Protein AF-A0AAE1UHH2-F1 (afdb_monomer)

pLDDT: mean 90.27, std 12.4, range [38.12, 97.62]

Structure (mmCIF, N/CA/C/O backbone):
data_AF-A0AAE1UHH2-F1
#
_entry.id   AF-A0AAE1UHH2-F1
#
loop_
_atom_site.group_PDB
_atom_site.id
_atom_site.type_symbol
_atom_site.label_atom_id
_atom_site.label_alt_id
_atom_site.label_comp_id
_atom_site.label_asym_id
_atom_site.label_entity_id
_atom_site.label_seq_id
_atom_site.pdbx_PDB_ins_code
_atom_site.Cartn_x
_atom_site.Cartn_y
_atom_site.Cartn_z
_atom_site.occupancy
_atom_site.B_iso_or_equiv
_atom_site.auth_seq_id
_atom_site.auth_comp_id
_atom_site.auth_asym_id
_atom_site.auth_atom_id
_atom_site.pdbx_PDB_model_num
ATOM 1 N N . MET A 1 1 ? 15.940 -7.657 1.233 1.00 62.69 1 MET A N 1
ATOM 2 C CA . MET A 1 1 ? 16.651 -6.620 2.020 1.00 62.69 1 MET A CA 1
ATOM 3 C C . MET A 1 1 ? 15.712 -6.177 3.130 1.00 62.69 1 MET A C 1
ATOM 5 O O . MET A 1 1 ? 14.579 -5.881 2.804 1.00 62.69 1 MET A O 1
ATOM 9 N N . GLY A 1 2 ? 16.127 -6.197 4.400 1.00 86.19 2 GLY A N 1
ATOM 10 C CA . GLY A 1 2 ? 15.222 -5.923 5.529 1.00 86.19 2 GLY A CA 1
ATOM 11 C C . GLY A 1 2 ? 14.933 -4.436 5.779 1.00 86.19 2 GLY A C 1
ATOM 12 O O . GLY A 1 2 ? 15.610 -3.564 5.228 1.00 86.19 2 GLY A O 1
ATOM 13 N N . LYS A 1 3 ? 13.983 -4.168 6.686 1.00 91.69 3 LYS A N 1
ATOM 14 C CA . LYS A 1 3 ? 13.437 -2.835 7.017 1.00 91.69 3 LYS A CA 1
ATOM 15 C C . LYS A 1 3 ? 14.479 -1.726 7.189 1.00 91.69 3 LYS A C 1
ATOM 17 O O . LYS A 1 3 ? 14.368 -0.670 6.578 1.00 91.69 3 LYS A O 1
ATOM 22 N N . ARG A 1 4 ? 15.572 -2.017 7.907 1.00 92.75 4 ARG A N 1
ATOM 23 C CA . ARG A 1 4 ? 16.679 -1.073 8.168 1.00 92.75 4 ARG A CA 1
ATOM 24 C C . ARG A 1 4 ? 17.337 -0.469 6.919 1.00 92.75 4 ARG A C 1
ATOM 26 O O . ARG A 1 4 ? 17.984 0.564 7.026 1.00 92.75 4 ARG A O 1
ATOM 33 N N . TYR A 1 5 ? 17.217 -1.120 5.762 1.00 92.81 5 TYR A N 1
ATOM 34 C CA . TYR A 1 5 ? 17.804 -0.644 4.507 1.00 92.81 5 TYR A CA 1
ATOM 35 C C . TYR A 1 5 ? 16.776 -0.036 3.560 1.00 92.81 5 TYR A C 1
ATOM 37 O O . TYR A 1 5 ? 17.127 0.848 2.789 1.00 92.81 5 TYR A O 1
ATOM 45 N N . ILE A 1 6 ? 15.531 -0.513 3.601 1.00 95.12 6 ILE A N 1
ATOM 46 C CA . ILE A 1 6 ? 14.481 -0.096 2.668 1.00 95.12 6 ILE A CA 1
ATOM 47 C C . ILE A 1 6 ? 13.832 1.209 3.124 1.00 95.12 6 ILE A C 1
ATOM 49 O O . ILE A 1 6 ? 13.701 2.131 2.319 1.00 95.12 6 ILE A O 1
ATOM 53 N N . SER A 1 7 ? 13.499 1.339 4.409 1.00 95.19 7 SER A N 1
ATOM 54 C CA . SER A 1 7 ? 12.831 2.537 4.922 1.00 95.19 7 SER A CA 1
ATOM 55 C C . SER A 1 7 ? 13.580 3.853 4.673 1.00 95.19 7 SER A C 1
ATOM 57 O O . SER A 1 7 ? 12.940 4.798 4.203 1.00 95.19 7 SER A O 1
ATOM 59 N N . PRO A 1 8 ? 14.917 3.952 4.870 1.00 96.62 8 PRO A N 1
ATOM 60 C CA . PRO A 1 8 ? 15.647 5.206 4.646 1.00 96.62 8 PRO A CA 1
ATOM 61 C C . PRO A 1 8 ? 15.630 5.685 3.188 1.00 96.62 8 PRO A C 1
ATOM 63 O O . PRO A 1 8 ? 15.838 6.864 2.909 1.00 96.62 8 PRO A O 1
ATOM 66 N N . VAL A 1 9 ? 15.392 4.776 2.240 1.00 96.69 9 VAL A N 1
ATOM 67 C CA . VAL A 1 9 ? 15.326 5.074 0.801 1.00 96.69 9 VAL A CA 1
ATOM 68 C C . VAL A 1 9 ? 13.912 4.916 0.239 1.00 96.69 9 VAL A C 1
ATOM 70 O O . VAL A 1 9 ? 13.724 4.955 -0.979 1.00 96.69 9 VAL A O 1
ATOM 73 N N . SER A 1 10 ? 12.908 4.788 1.109 1.00 96.94 10 SER A N 1
ATOM 74 C CA . SER A 1 10 ? 11.517 4.492 0.754 1.00 96.94 10 SER A CA 1
ATOM 75 C C . SER A 1 10 ? 10.940 5.456 -0.279 1.00 96.94 10 SER A C 1
ATOM 77 O O . SER A 1 10 ? 10.334 5.019 -1.250 1.00 96.94 10 SER A O 1
ATOM 79 N N . ARG A 1 11 ? 11.215 6.761 -0.152 1.00 97.25 11 ARG A N 1
ATOM 80 C CA . ARG A 1 11 ? 10.796 7.784 -1.127 1.00 97.25 11 ARG A CA 1
ATOM 81 C C . ARG A 1 11 ? 11.353 7.537 -2.533 1.00 97.25 11 ARG A C 1
ATOM 83 O O . ARG A 1 11 ? 10.632 7.710 -3.513 1.00 97.25 11 ARG A O 1
ATOM 90 N N . LYS A 1 12 ? 12.615 7.106 -2.646 1.00 97.62 12 LYS A N 1
ATOM 91 C CA . LYS A 1 12 ? 13.253 6.798 -3.941 1.00 97.62 12 LYS A CA 1
ATOM 92 C C . LYS A 1 12 ? 12.674 5.524 -4.552 1.00 97.62 12 LYS A C 1
ATOM 94 O O . LYS A 1 12 ? 12.414 5.484 -5.756 1.00 97.62 12 LYS A O 1
ATOM 99 N N . ILE A 1 13 ? 12.435 4.506 -3.724 1.00 97.31 13 ILE A N 1
ATOM 100 C CA . ILE A 1 13 ? 11.797 3.260 -4.164 1.00 97.31 13 ILE A CA 1
ATOM 101 C C . ILE A 1 13 ? 10.363 3.542 -4.622 1.00 97.31 13 ILE A C 1
ATOM 103 O O . ILE A 1 13 ? 10.014 3.183 -5.740 1.00 97.31 13 ILE A O 1
ATOM 107 N N . LEU A 1 14 ? 9.573 4.276 -3.835 1.00 97.38 14 LEU A N 1
ATOM 108 C CA . LEU A 1 14 ? 8.208 4.670 -4.182 1.00 97.38 14 LEU A CA 1
ATOM 109 C C . LEU A 1 14 ? 8.151 5.441 -5.508 1.00 97.38 14 LEU A C 1
ATOM 111 O O . LEU A 1 14 ? 7.309 5.146 -6.350 1.00 97.38 14 LEU A O 1
ATOM 115 N N . ALA A 1 15 ? 9.068 6.387 -5.736 1.00 97.12 15 ALA A N 1
ATOM 116 C CA . ALA A 1 15 ? 9.162 7.107 -7.008 1.00 97.12 15 ALA A CA 1
ATOM 117 C C . ALA A 1 15 ? 9.478 6.178 -8.198 1.00 97.12 15 ALA A C 1
ATOM 119 O O . ALA A 1 15 ? 8.941 6.357 -9.297 1.00 97.12 15 ALA A O 1
ATOM 120 N N . SER A 1 16 ? 10.313 5.161 -7.976 1.00 96.50 16 SER A N 1
ATOM 121 C CA . SER A 1 16 ? 10.654 4.159 -8.992 1.00 96.50 16 SER A CA 1
ATOM 122 C C . SER A 1 16 ? 9.456 3.256 -9.299 1.00 96.50 16 SER A C 1
ATOM 124 O O . SER A 1 16 ? 9.095 3.096 -10.463 1.00 96.50 16 SER A O 1
ATOM 126 N N . LEU A 1 17 ? 8.769 2.757 -8.266 1.00 96.12 17 LEU A N 1
ATOM 127 C CA . LEU A 1 17 ? 7.556 1.945 -8.398 1.00 96.12 17 LEU A CA 1
ATOM 128 C C . LEU A 1 17 ? 6.425 2.716 -9.094 1.00 96.12 17 LEU A C 1
ATOM 130 O O . LEU A 1 17 ? 5.809 2.208 -10.027 1.00 96.12 17 LEU A O 1
ATOM 134 N N . LYS A 1 18 ? 6.212 3.984 -8.719 1.00 95.00 18 LYS A N 1
ATOM 135 C CA . LYS A 1 18 ? 5.304 4.921 -9.405 1.00 95.00 18 LYS A CA 1
ATOM 136 C C . LYS A 1 18 ? 5.576 5.020 -10.899 1.00 95.00 18 LYS A C 1
ATOM 138 O O . LYS A 1 18 ? 4.649 5.096 -11.700 1.00 95.00 18 LYS A O 1
ATOM 143 N N . THR A 1 19 ? 6.851 5.090 -11.264 1.00 94.12 19 THR A N 1
ATOM 144 C CA . THR A 1 19 ? 7.264 5.208 -12.662 1.00 94.12 19 THR A CA 1
ATOM 145 C C . THR A 1 19 ? 7.026 3.898 -13.404 1.00 94.12 19 THR A C 1
ATOM 147 O O . THR A 1 19 ? 6.492 3.934 -14.508 1.00 94.12 19 THR A O 1
ATOM 150 N N . ALA A 1 20 ? 7.323 2.758 -12.774 1.00 92.12 20 ALA A N 1
ATOM 151 C CA . ALA A 1 20 ? 7.075 1.434 -13.340 1.00 92.12 20 ALA A CA 1
ATOM 152 C C . ALA A 1 20 ? 5.586 1.185 -13.638 1.00 92.12 20 ALA A C 1
ATOM 154 O O . ALA A 1 20 ? 5.272 0.606 -14.668 1.00 92.12 20 ALA A O 1
ATOM 155 N N . LEU A 1 21 ? 4.658 1.711 -12.825 1.00 91.56 21 LEU A N 1
ATOM 156 C CA . LEU A 1 21 ? 3.209 1.611 -13.084 1.00 91.56 21 LEU A CA 1
ATOM 157 C C . LEU A 1 21 ? 2.744 2.284 -14.388 1.00 91.56 21 LEU A C 1
ATOM 159 O O . LEU A 1 21 ? 1.618 2.060 -14.831 1.00 91.56 21 LEU A O 1
ATOM 163 N N . LYS A 1 22 ? 3.573 3.145 -14.992 1.00 90.06 22 LYS A N 1
ATOM 164 C CA . LYS A 1 22 ? 3.278 3.759 -16.295 1.00 90.06 22 LYS A CA 1
ATOM 165 C C . LYS A 1 22 ? 3.562 2.810 -17.459 1.00 90.06 22 LYS A C 1
ATOM 167 O O . LYS A 1 22 ? 3.081 3.075 -18.561 1.00 90.06 22 LYS A O 1
ATOM 172 N N . LEU A 1 23 ? 4.328 1.746 -17.221 1.00 87.12 23 LEU A N 1
ATOM 173 C CA . LEU A 1 23 ? 4.529 0.659 -18.170 1.00 87.12 23 LEU A CA 1
ATOM 174 C C . LEU A 1 23 ? 3.245 -0.176 -18.183 1.00 87.12 23 LEU A C 1
ATOM 176 O O . LEU A 1 23 ? 2.738 -0.559 -17.131 1.00 87.12 23 LEU A O 1
ATOM 180 N N . LYS A 1 24 ? 2.661 -0.363 -19.367 1.00 78.94 24 LYS A N 1
ATOM 181 C CA . LYS A 1 24 ? 1.333 -0.980 -19.528 1.00 78.94 24 LYS A CA 1
ATOM 182 C C . LYS A 1 24 ? 1.399 -2.429 -20.013 1.00 78.94 24 LYS A C 1
ATOM 184 O O . LYS A 1 24 ? 0.359 -2.977 -20.368 1.00 78.94 24 LYS A O 1
ATOM 189 N N . ASP A 1 25 ? 2.586 -3.024 -20.060 1.00 84.38 25 ASP A N 1
ATOM 190 C CA . ASP A 1 25 ? 2.746 -4.412 -20.486 1.00 84.38 25 ASP A CA 1
ATOM 191 C C . ASP A 1 25 ? 2.367 -5.367 -19.354 1.00 84.38 25 ASP A C 1
ATOM 193 O O . ASP A 1 25 ? 2.722 -5.150 -18.194 1.00 84.38 25 ASP A O 1
ATOM 197 N N . GLU A 1 26 ? 1.647 -6.436 -19.697 1.00 80.75 26 GLU A N 1
ATOM 198 C CA . GLU A 1 26 ? 1.121 -7.391 -18.715 1.00 80.75 26 GLU A CA 1
ATOM 199 C C . GLU A 1 26 ? 2.237 -8.073 -17.907 1.00 80.75 26 GLU A C 1
ATOM 201 O O . GLU A 1 26 ? 2.080 -8.258 -16.704 1.00 80.75 26 GLU A O 1
ATOM 206 N N . GLU A 1 27 ? 3.399 -8.335 -18.516 1.00 81.56 27 GLU A N 1
ATOM 207 C CA . GLU A 1 27 ? 4.575 -8.898 -17.832 1.00 81.56 27 GLU A CA 1
ATOM 208 C C . GLU A 1 27 ? 5.099 -7.990 -16.701 1.00 81.56 27 GLU A C 1
ATOM 210 O O . GLU A 1 27 ? 5.654 -8.470 -15.710 1.00 81.56 27 GLU A O 1
ATOM 215 N N . PHE A 1 28 ? 4.900 -6.670 -16.801 1.00 86.94 28 PHE A N 1
ATOM 216 C CA . PHE A 1 28 ? 5.313 -5.740 -15.748 1.00 86.94 28 PHE A CA 1
ATOM 217 C C . PHE A 1 28 ? 4.325 -5.673 -14.584 1.00 86.94 28 PHE A C 1
ATOM 219 O O . PHE A 1 28 ? 4.722 -5.219 -13.508 1.00 86.94 28 PHE A O 1
ATOM 226 N N . TYR A 1 29 ? 3.075 -6.122 -14.747 1.00 89.88 29 TYR A N 1
ATOM 227 C CA . TYR A 1 29 ? 2.128 -6.149 -13.631 1.00 89.88 29 TYR A CA 1
ATOM 228 C C . TYR A 1 29 ? 2.525 -7.191 -12.596 1.00 89.88 29 TYR A C 1
ATOM 230 O O . TYR A 1 29 ? 2.611 -6.841 -11.423 1.00 89.88 29 TYR A O 1
ATOM 238 N N . ASP A 1 30 ? 2.886 -8.399 -13.018 1.00 90.31 30 ASP A N 1
ATOM 239 C CA . ASP A 1 30 ? 3.273 -9.468 -12.094 1.00 90.31 30 ASP A CA 1
ATOM 240 C C . ASP A 1 30 ? 4.565 -9.082 -11.346 1.00 90.31 30 ASP A C 1
ATOM 242 O O . ASP A 1 30 ? 4.646 -9.153 -10.116 1.00 90.31 30 ASP A O 1
ATOM 246 N N . ILE A 1 31 ? 5.566 -8.545 -12.060 1.00 93.50 31 ILE A N 1
ATOM 247 C CA . ILE A 1 31 ? 6.787 -7.989 -11.445 1.00 93.50 31 ILE A CA 1
ATOM 248 C C . ILE A 1 31 ? 6.434 -6.840 -10.489 1.00 93.50 31 ILE A C 1
ATOM 250 O O . ILE A 1 31 ? 6.992 -6.738 -9.393 1.00 93.50 31 ILE A O 1
ATOM 254 N N . GLY A 1 32 ? 5.494 -5.982 -10.888 1.00 94.12 32 GLY A N 1
ATOM 255 C CA . GLY A 1 32 ? 4.965 -4.895 -10.077 1.00 94.12 32 GLY A CA 1
ATOM 256 C C . GLY A 1 32 ? 4.370 -5.398 -8.765 1.00 94.12 32 GLY A C 1
ATOM 257 O O . GLY A 1 32 ? 4.757 -4.900 -7.709 1.00 94.12 32 GLY A O 1
ATOM 258 N N . CYS A 1 33 ? 3.499 -6.407 -8.806 1.00 95.56 33 CYS A N 1
ATOM 259 C CA . CYS A 1 33 ? 2.883 -7.015 -7.627 1.00 95.56 33 CYS A CA 1
ATOM 260 C C . CYS A 1 33 ? 3.938 -7.495 -6.631 1.00 95.56 33 CYS A C 1
ATOM 262 O O . CYS A 1 33 ? 3.889 -7.143 -5.448 1.00 95.56 33 CYS A O 1
ATOM 264 N N . HIS A 1 34 ? 4.969 -8.186 -7.120 1.00 95.62 34 HIS A N 1
ATOM 265 C CA . HIS A 1 34 ? 6.081 -8.638 -6.288 1.00 95.62 34 HIS A CA 1
ATOM 266 C C . HIS A 1 34 ? 6.889 -7.470 -5.712 1.00 95.62 34 HIS A C 1
ATOM 268 O O . HIS A 1 34 ? 7.244 -7.483 -4.530 1.00 95.62 34 HIS A O 1
ATOM 274 N N . ALA A 1 35 ? 7.191 -6.450 -6.516 1.00 96.31 35 ALA A N 1
ATOM 275 C CA . ALA A 1 35 ? 7.987 -5.306 -6.084 1.00 96.31 35 ALA A CA 1
ATOM 276 C C . ALA A 1 35 ? 7.256 -4.463 -5.025 1.00 96.31 35 ALA A C 1
ATOM 278 O O . ALA A 1 35 ? 7.849 -4.116 -4.002 1.00 96.31 35 ALA A O 1
ATOM 279 N N . TRP A 1 36 ? 5.965 -4.188 -5.227 1.00 97.31 36 TRP A N 1
ATOM 280 C CA . TRP A 1 36 ? 5.122 -3.476 -4.265 1.00 97.31 36 TRP A CA 1
ATOM 281 C C . TRP A 1 36 ? 4.913 -4.278 -2.980 1.00 97.31 36 TRP A C 1
ATOM 283 O O . TRP A 1 36 ? 5.061 -3.721 -1.892 1.00 97.31 36 TRP A O 1
ATOM 293 N N . THR A 1 37 ? 4.654 -5.584 -3.088 1.00 97.31 37 THR A N 1
ATOM 294 C CA . THR A 1 37 ? 4.509 -6.473 -1.925 1.00 97.31 37 THR A CA 1
ATOM 295 C C . THR A 1 37 ? 5.772 -6.479 -1.068 1.00 97.31 37 THR A C 1
ATOM 297 O O . THR A 1 37 ? 5.724 -6.248 0.141 1.00 97.31 37 THR A O 1
ATOM 300 N N . ASN A 1 38 ? 6.933 -6.664 -1.703 1.00 96.62 38 ASN A N 1
ATOM 301 C CA . ASN A 1 38 ? 8.214 -6.630 -1.005 1.00 96.62 38 ASN A CA 1
ATOM 302 C C . ASN A 1 38 ? 8.506 -5.259 -0.395 1.00 96.62 38 ASN A C 1
ATOM 304 O O . ASN A 1 38 ? 9.034 -5.196 0.714 1.00 96.62 38 ASN A O 1
ATOM 308 N N . PHE A 1 39 ? 8.185 -4.173 -1.098 1.00 97.50 39 PHE A N 1
ATOM 309 C CA . PHE A 1 39 ? 8.364 -2.824 -0.578 1.00 97.50 39 PHE A CA 1
ATOM 310 C C . PHE A 1 39 ? 7.571 -2.630 0.716 1.00 97.50 39 PHE A C 1
ATOM 312 O O . PHE A 1 39 ? 8.174 -2.313 1.737 1.00 97.50 39 PHE A O 1
ATOM 319 N N . LEU A 1 40 ? 6.266 -2.913 0.693 1.00 96.88 40 LEU A N 1
ATOM 320 C CA . LEU A 1 40 ? 5.365 -2.750 1.835 1.00 96.88 40 LEU A CA 1
ATOM 321 C C . LEU A 1 40 ? 5.796 -3.568 3.060 1.00 96.88 40 LEU A C 1
ATOM 323 O O . LEU A 1 40 ? 5.917 -3.016 4.153 1.00 96.88 40 LEU A O 1
ATOM 327 N N . TYR A 1 41 ? 6.114 -4.855 2.887 1.00 96.06 41 TYR A N 1
ATOM 328 C CA . TYR A 1 41 ? 6.544 -5.700 4.008 1.00 96.06 41 TYR A CA 1
ATOM 329 C C . TYR A 1 41 ? 7.903 -5.310 4.598 1.00 96.06 41 TYR A C 1
ATOM 331 O O . TYR A 1 41 ? 8.199 -5.623 5.756 1.00 96.06 41 TYR A O 1
ATOM 339 N N . ASN A 1 42 ? 8.738 -4.614 3.825 1.00 96.38 42 ASN A N 1
ATOM 340 C CA . ASN A 1 42 ? 10.053 -4.163 4.265 1.00 96.38 42 ASN A CA 1
ATOM 341 C C . ASN A 1 42 ? 10.074 -2.685 4.676 1.00 96.38 42 ASN A C 1
ATOM 343 O O . ASN A 1 42 ? 11.156 -2.119 4.787 1.00 96.38 42 ASN A O 1
ATOM 347 N N . LEU A 1 43 ? 8.931 -2.067 4.976 1.00 96.56 43 LEU A N 1
ATOM 348 C CA . LEU A 1 43 ? 8.903 -0.793 5.693 1.00 96.56 43 LEU A CA 1
ATOM 349 C C . LEU A 1 43 ? 8.855 -1.026 7.209 1.00 96.56 43 LEU A C 1
ATOM 351 O O . LEU A 1 43 ? 8.20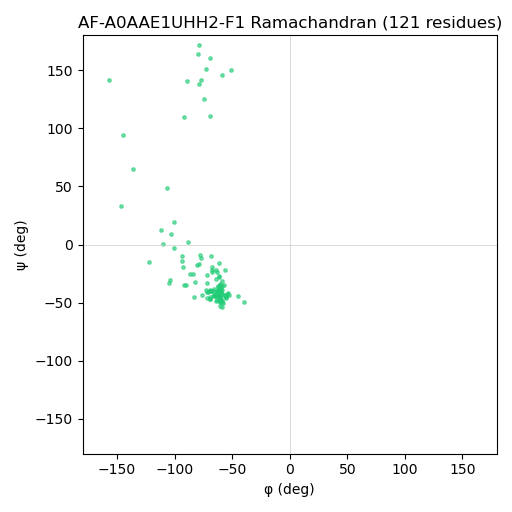4 -1.949 7.714 1.00 96.56 43 LEU A O 1
ATOM 355 N N . ASP A 1 44 ? 9.581 -0.196 7.958 1.00 95.62 44 ASP A N 1
ATOM 356 C CA . ASP A 1 44 ? 9.266 -0.004 9.374 1.00 95.62 44 ASP A CA 1
ATOM 357 C C . ASP A 1 44 ? 7.945 0.742 9.528 1.00 95.62 44 ASP A C 1
ATOM 359 O O . ASP A 1 44 ? 7.455 1.387 8.603 1.00 95.62 44 ASP A O 1
ATOM 363 N N . GLU A 1 45 ? 7.367 0.615 10.713 1.00 93.94 45 GLU A N 1
ATOM 364 C CA . GLU A 1 45 ? 6.020 1.087 10.995 1.00 93.94 45 GLU A CA 1
ATOM 365 C C . GLU A 1 45 ? 5.871 2.605 10.831 1.00 93.94 45 GLU A C 1
ATOM 367 O O . GLU A 1 45 ? 4.922 3.055 10.200 1.00 93.94 45 GLU A O 1
ATOM 372 N N . SER A 1 46 ? 6.847 3.388 11.304 1.00 95.12 46 SER A N 1
ATOM 373 C CA . SER A 1 46 ? 6.838 4.853 11.174 1.00 95.12 46 SER A CA 1
ATOM 374 C C . SER A 1 46 ? 6.842 5.285 9.706 1.00 95.12 46 SER A C 1
ATOM 376 O O . SER A 1 46 ? 6.058 6.135 9.280 1.00 95.12 46 SER A O 1
ATOM 378 N N . THR A 1 47 ? 7.684 4.639 8.898 1.00 96.75 47 THR A N 1
ATOM 379 C CA . THR A 1 47 ? 7.770 4.919 7.463 1.00 96.75 47 THR A CA 1
ATOM 380 C C . THR A 1 47 ? 6.519 4.462 6.717 1.00 96.75 47 THR A C 1
ATOM 382 O O . THR A 1 47 ? 6.060 5.160 5.816 1.00 96.75 47 THR A O 1
ATOM 385 N N . LEU A 1 48 ? 5.963 3.304 7.081 1.00 96.12 48 LEU A N 1
ATOM 386 C CA . LEU A 1 48 ? 4.729 2.783 6.498 1.00 96.12 48 LEU A CA 1
ATOM 387 C C . LEU A 1 48 ? 3.569 3.751 6.737 1.00 96.12 48 LEU A C 1
ATOM 389 O O . LEU A 1 48 ? 2.936 4.188 5.779 1.00 96.12 48 LEU A O 1
ATOM 393 N N . VAL A 1 49 ? 3.349 4.134 7.995 1.00 95.44 49 VAL A N 1
ATOM 394 C CA . VAL A 1 49 ? 2.315 5.092 8.399 1.00 95.44 49 VAL A CA 1
ATOM 395 C C . VAL A 1 49 ? 2.464 6.418 7.647 1.00 95.44 49 VAL A C 1
ATOM 397 O O . VAL A 1 49 ? 1.494 6.925 7.093 1.00 95.44 49 VAL A O 1
ATOM 400 N N . GLY A 1 50 ? 3.686 6.942 7.526 1.00 95.44 50 GLY A N 1
ATOM 401 C CA . GLY A 1 50 ? 3.940 8.195 6.808 1.00 95.44 50 GLY A CA 1
ATOM 402 C C . GLY A 1 50 ? 3.730 8.142 5.287 1.00 95.44 50 GLY A C 1
ATOM 403 O O . GLY A 1 50 ? 3.787 9.188 4.637 1.00 95.44 50 GLY A O 1
ATOM 404 N N . LEU A 1 51 ? 3.531 6.958 4.697 1.00 96.19 51 LEU A N 1
ATOM 405 C CA . LEU A 1 51 ? 3.397 6.775 3.247 1.00 96.19 51 LEU A CA 1
ATOM 406 C C . LEU A 1 51 ? 2.082 6.118 2.822 1.00 96.19 51 LEU A C 1
ATOM 408 O O . LEU A 1 51 ? 1.766 6.151 1.63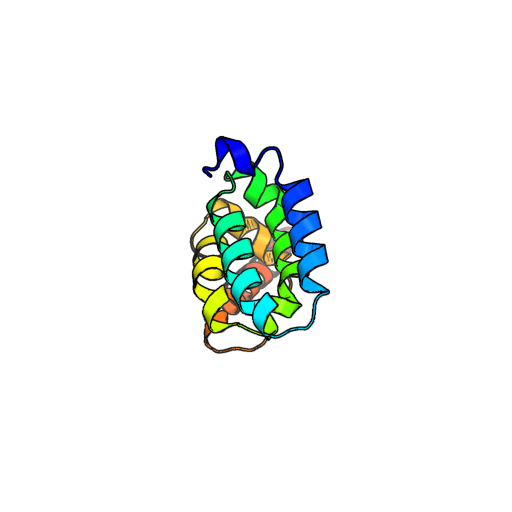3 1.00 96.19 51 LEU A O 1
ATOM 412 N N . ILE A 1 52 ? 1.335 5.502 3.737 1.00 95.38 52 ILE A N 1
ATOM 413 C CA . ILE A 1 52 ? 0.302 4.534 3.363 1.00 95.38 52 ILE A CA 1
ATOM 414 C C . ILE A 1 52 ? -0.836 5.138 2.531 1.00 95.38 52 ILE A C 1
ATOM 416 O O . ILE A 1 52 ? -1.233 4.540 1.532 1.00 95.38 52 ILE A O 1
ATOM 420 N N . GLU A 1 53 ? -1.298 6.347 2.855 1.00 94.31 53 GLU A N 1
ATOM 421 C CA . GLU A 1 53 ? -2.335 7.043 2.077 1.00 94.31 53 GLU A CA 1
ATOM 422 C C . GLU A 1 53 ? -1.880 7.301 0.628 1.00 94.31 53 GLU A C 1
ATOM 424 O O . GLU A 1 53 ? -2.610 7.025 -0.329 1.00 94.31 53 GLU A O 1
ATOM 429 N N . GLU A 1 54 ? -0.636 7.770 0.446 1.00 95.19 54 GLU A N 1
ATOM 430 C CA . GLU A 1 54 ? -0.042 7.997 -0.877 1.00 95.19 54 GLU A CA 1
ATOM 431 C C . GLU A 1 54 ? 0.119 6.678 -1.638 1.00 95.19 54 GLU A C 1
ATOM 433 O O . GLU A 1 54 ? -0.195 6.600 -2.827 1.00 95.19 54 GLU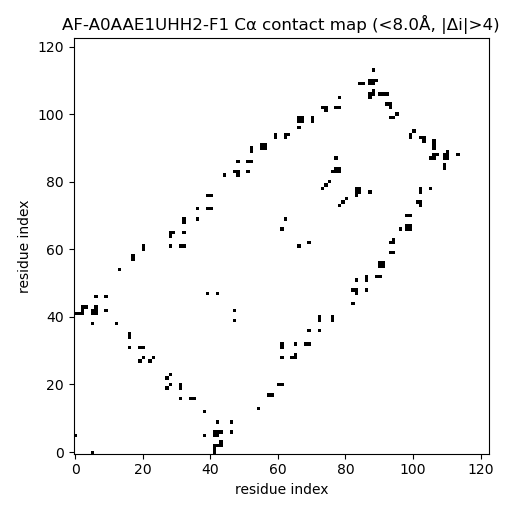 A O 1
ATOM 438 N N . VAL A 1 55 ? 0.606 5.640 -0.958 1.00 95.12 55 VAL A N 1
ATOM 439 C CA . VAL A 1 55 ? 0.830 4.316 -1.538 1.00 95.12 55 VAL A CA 1
ATOM 440 C C . VAL A 1 55 ? -0.481 3.726 -2.058 1.00 95.12 55 VAL A C 1
ATOM 442 O O . VAL A 1 55 ? -0.549 3.347 -3.228 1.00 95.12 55 VAL A O 1
ATOM 445 N N . VAL A 1 56 ? -1.543 3.733 -1.249 1.00 93.69 56 VAL A N 1
ATOM 446 C CA . VAL A 1 56 ? -2.865 3.223 -1.642 1.00 93.69 56 VAL A CA 1
ATOM 447 C C . VAL A 1 56 ? -3.423 3.985 -2.844 1.00 93.69 56 VAL A C 1
ATOM 449 O O . VAL A 1 56 ? -3.874 3.369 -3.813 1.00 93.69 56 VAL A O 1
ATOM 452 N N . ALA A 1 57 ? -3.343 5.320 -2.839 1.00 92.62 57 ALA A N 1
ATOM 453 C CA . ALA A 1 57 ? -3.820 6.136 -3.955 1.00 92.62 57 ALA A CA 1
ATOM 454 C C . ALA A 1 57 ? -3.094 5.811 -5.274 1.00 92.62 57 ALA A C 1
ATOM 456 O O . ALA A 1 57 ? -3.701 5.795 -6.347 1.00 92.62 57 ALA A O 1
ATOM 457 N N . VAL A 1 58 ? -1.794 5.534 -5.189 1.00 93.75 58 VAL A N 1
ATOM 458 C CA . VAL A 1 58 ? -0.904 5.313 -6.332 1.00 93.75 58 VAL A CA 1
ATOM 459 C C . VAL A 1 58 ? -0.979 3.895 -6.877 1.00 93.75 58 VAL A C 1
ATOM 461 O O . VAL A 1 58 ? -0.804 3.710 -8.078 1.00 93.75 58 VAL A O 1
ATOM 464 N N . MET A 1 59 ? -1.232 2.903 -6.025 1.00 92.31 59 MET A N 1
ATOM 465 C CA . MET A 1 59 ? -1.273 1.490 -6.410 1.00 92.31 59 MET A CA 1
ATOM 466 C C . MET A 1 59 ? -2.556 1.085 -7.139 1.00 92.31 59 MET A C 1
ATOM 468 O O . MET A 1 59 ? -2.593 0.018 -7.748 1.00 92.31 59 MET A O 1
ATOM 472 N N . LYS A 1 60 ? -3.586 1.939 -7.153 1.00 91.19 60 LYS A N 1
ATOM 473 C CA . LYS A 1 60 ? -4.866 1.704 -7.844 1.00 91.19 60 LYS A CA 1
ATOM 474 C C . LYS A 1 60 ? -4.784 1.036 -9.229 1.00 91.19 60 LYS A C 1
ATOM 476 O O . LYS A 1 60 ? -5.533 0.083 -9.432 1.00 91.19 60 LYS A O 1
ATOM 481 N N . PRO A 1 61 ? -3.946 1.474 -10.193 1.00 91.44 61 PRO A N 1
ATOM 482 C CA . PRO A 1 61 ? -3.865 0.819 -11.500 1.00 91.44 61 PRO A CA 1
ATOM 483 C C . PRO A 1 61 ? -3.402 -0.638 -11.412 1.00 91.44 61 PRO A C 1
ATOM 485 O O . PRO A 1 61 ? -3.909 -1.464 -12.163 1.00 91.44 61 PRO A O 1
ATOM 488 N N . LEU A 1 62 ? -2.488 -0.957 -10.490 1.00 93.88 62 LEU A N 1
ATOM 489 C CA . LEU A 1 62 ? -2.015 -2.323 -10.275 1.00 93.88 62 LEU A CA 1
ATOM 490 C C . LEU A 1 62 ? -3.086 -3.173 -9.600 1.00 93.88 62 LEU A C 1
ATOM 492 O O . LEU A 1 62 ? -3.397 -4.254 -10.079 1.00 93.88 62 LEU A O 1
ATOM 496 N N . VAL A 1 63 ? -3.714 -2.643 -8.549 1.00 94.88 63 VAL A N 1
ATOM 497 C CA . VAL A 1 63 ? -4.802 -3.321 -7.828 1.00 94.88 63 VAL A CA 1
ATOM 498 C C . VAL A 1 63 ? -5.988 -3.600 -8.751 1.00 94.88 63 VAL A C 1
ATOM 500 O O . VAL A 1 63 ? -6.572 -4.670 -8.693 1.00 94.88 63 VAL A O 1
ATOM 503 N N . LYS A 1 64 ? -6.309 -2.680 -9.669 1.00 93.25 64 LYS A N 1
ATOM 504 C CA . LYS A 1 64 ? -7.345 -2.897 -10.689 1.00 93.25 64 LYS A CA 1
ATOM 505 C C . LYS A 1 64 ? -6.993 -4.033 -11.658 1.00 93.25 64 LYS A C 1
ATOM 507 O O . LYS A 1 64 ? -7.888 -4.639 -12.233 1.00 93.25 64 LYS A O 1
ATOM 512 N N . LYS A 1 65 ? -5.704 -4.260 -11.907 1.00 94.38 65 LYS A N 1
ATOM 513 C CA . LYS A 1 65 ? -5.210 -5.244 -12.876 1.00 94.38 65 LYS A CA 1
ATOM 514 C C . LYS A 1 65 ? -4.973 -6.623 -12.271 1.00 94.38 6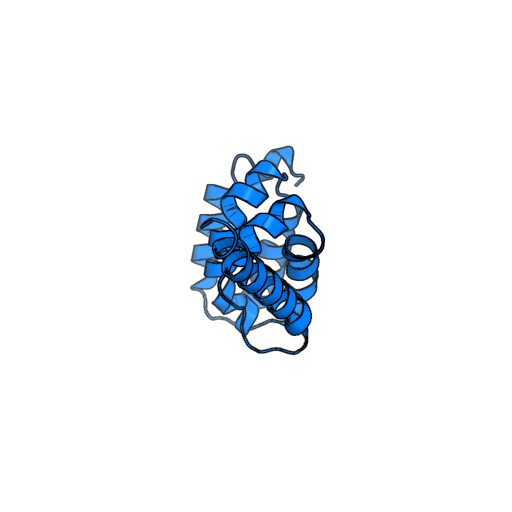5 LYS A C 1
ATOM 516 O O . LYS A 1 65 ? -5.190 -7.610 -12.966 1.00 94.38 65 LYS A O 1
ATOM 521 N N . ARG A 1 66 ? -4.530 -6.673 -11.014 1.00 95.06 66 ARG A N 1
ATOM 522 C CA . ARG A 1 66 ? -4.201 -7.884 -10.252 1.00 95.06 66 ARG A CA 1
ATOM 523 C C . ARG A 1 66 ? -4.756 -7.785 -8.820 1.00 95.06 66 ARG A C 1
ATOM 525 O O . ARG A 1 66 ? -3.979 -7.686 -7.868 1.00 95.06 66 ARG A O 1
ATOM 532 N N . PRO A 1 67 ? -6.088 -7.744 -8.645 1.00 96.19 67 PRO A N 1
ATOM 533 C CA . PRO A 1 67 ? -6.692 -7.584 -7.324 1.00 96.19 67 PRO A CA 1
ATOM 534 C C . PRO A 1 67 ? -6.358 -8.761 -6.401 1.00 96.19 67 PRO A C 1
ATOM 536 O O . PRO A 1 67 ? -5.929 -8.537 -5.272 1.00 96.19 67 PRO A O 1
ATOM 539 N N . GLU A 1 68 ? -6.446 -9.992 -6.910 1.00 96.06 68 GLU A N 1
ATOM 540 C CA . GLU A 1 68 ? -6.162 -11.226 -6.166 1.00 96.06 68 GLU A CA 1
ATOM 541 C C . GLU A 1 68 ? -4.713 -11.298 -5.660 1.00 96.06 68 GLU A C 1
ATOM 543 O O . GLU A 1 68 ? -4.476 -11.682 -4.518 1.00 96.06 68 GLU A O 1
ATOM 548 N N . GLU A 1 69 ? -3.733 -10.875 -6.467 1.00 96.00 69 GLU A N 1
ATOM 549 C CA . GLU A 1 69 ? -2.320 -10.880 -6.055 1.00 96.00 69 GLU A CA 1
ATOM 550 C C . GLU A 1 69 ? -2.011 -9.806 -5.008 1.00 96.00 69 GLU A C 1
ATOM 552 O O . GLU A 1 69 ? -1.150 -9.991 -4.147 1.00 96.00 69 GLU A O 1
ATOM 557 N N . MET A 1 70 ? -2.701 -8.665 -5.078 1.00 97.06 70 MET A N 1
ATOM 558 C CA . MET A 1 70 ? -2.463 -7.542 -4.175 1.00 97.06 70 MET A CA 1
ATOM 559 C C . MET A 1 70 ? -3.25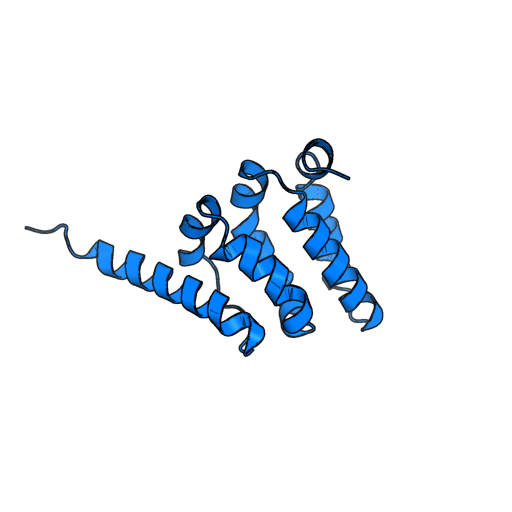5 -7.645 -2.869 1.00 97.06 70 MET A C 1
ATOM 561 O O . MET A 1 70 ? -2.831 -7.085 -1.854 1.00 97.06 70 MET A O 1
ATOM 565 N N . ALA A 1 71 ? -4.386 -8.352 -2.867 1.00 97.06 71 ALA A N 1
ATOM 566 C CA . ALA A 1 71 ? -5.270 -8.473 -1.714 1.00 97.06 71 ALA A CA 1
ATOM 567 C C . ALA A 1 71 ? -4.570 -8.979 -0.434 1.00 97.06 71 ALA A C 1
ATOM 569 O O . ALA A 1 71 ? -4.799 -8.370 0.615 1.00 97.06 71 ALA A O 1
ATOM 570 N N . PRO A 1 72 ? -3.681 -9.996 -0.458 1.00 97.62 72 PRO A N 1
ATOM 571 C CA . PRO A 1 72 ? -3.029 -10.493 0.755 1.00 97.62 72 PRO A CA 1
ATOM 572 C C . PRO A 1 72 ? -2.149 -9.440 1.434 1.00 97.62 72 PRO A C 1
ATOM 574 O O . PRO A 1 72 ? -2.269 -9.212 2.639 1.00 97.62 72 PRO A O 1
ATOM 577 N N . VAL A 1 73 ? -1.296 -8.746 0.668 1.00 97.25 73 VAL A N 1
ATOM 578 C CA . VAL A 1 73 ? -0.421 -7.716 1.246 1.00 97.25 73 VAL A CA 1
ATOM 579 C C . VAL A 1 73 ? -1.215 -6.502 1.704 1.00 97.25 73 VAL A C 1
ATOM 581 O O . VAL A 1 73 ? -0.933 -5.964 2.773 1.00 97.25 73 VAL A O 1
ATOM 584 N N . LEU A 1 74 ? -2.237 -6.08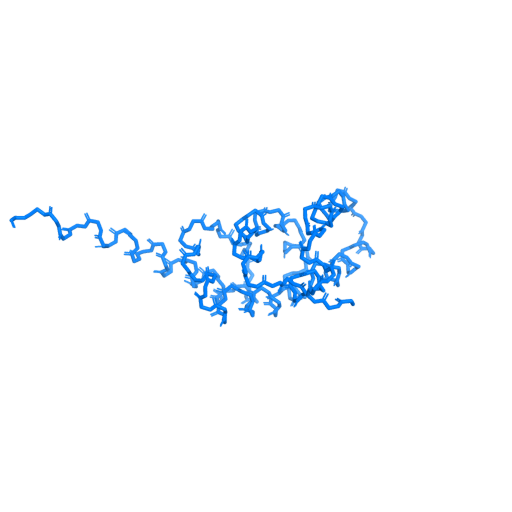9 0.949 1.00 96.62 74 LEU A N 1
ATOM 585 C CA . LEU A 1 74 ? -3.077 -4.960 1.338 1.00 96.62 74 LEU A CA 1
ATOM 586 C C . LEU A 1 74 ? -3.916 -5.282 2.572 1.00 96.62 74 LEU A C 1
ATOM 588 O O . LEU A 1 74 ? -4.009 -4.439 3.453 1.00 96.62 74 LEU A O 1
ATOM 592 N N . THR A 1 75 ? -4.459 -6.492 2.694 1.00 96.88 75 THR A N 1
ATOM 593 C CA . THR A 1 75 ? -5.166 -6.925 3.909 1.00 96.88 75 THR A CA 1
ATOM 594 C C . THR A 1 75 ? -4.224 -6.878 5.107 1.00 96.88 75 THR A C 1
ATOM 596 O O . THR A 1 75 ? -4.552 -6.275 6.127 1.00 96.88 75 THR A O 1
ATOM 599 N N . SER A 1 76 ? -3.010 -7.409 4.960 1.00 96.56 76 SER A N 1
ATOM 600 C CA . SER A 1 76 ? -2.036 -7.416 6.051 1.00 96.56 76 SER A CA 1
ATOM 601 C C . SER A 1 76 ? -1.595 -6.019 6.488 1.00 96.56 76 SER A C 1
ATOM 603 O O . SER A 1 76 ? -1.538 -5.688 7.675 1.00 96.56 76 SER A O 1
ATOM 605 N N . VAL A 1 77 ? -1.356 -5.138 5.522 1.00 96.25 77 VAL A N 1
ATOM 606 C CA . VAL A 1 77 ? -0.917 -3.768 5.792 1.00 96.25 77 VAL A CA 1
ATOM 607 C C . VAL A 1 77 ? -2.059 -2.881 6.289 1.00 96.25 77 VAL A C 1
ATOM 609 O O . VAL A 1 77 ? -1.856 -2.105 7.213 1.00 96.25 77 VAL A O 1
ATOM 612 N N . LEU A 1 78 ? -3.247 -2.963 5.691 1.00 95.25 78 LEU A N 1
ATOM 613 C CA . LEU A 1 78 ? -4.345 -2.027 5.951 1.00 95.25 78 LEU A CA 1
ATOM 614 C C . LEU A 1 78 ? -5.278 -2.498 7.069 1.00 95.25 78 LEU A C 1
ATOM 616 O O . LEU A 1 78 ? -5.785 -1.679 7.831 1.00 95.25 78 LEU A O 1
ATOM 620 N N . VAL A 1 79 ? -5.511 -3.807 7.182 1.00 94.75 79 VAL A N 1
ATOM 621 C CA . VAL A 1 79 ? -6.507 -4.383 8.102 1.00 94.75 79 VAL A CA 1
ATOM 622 C C . VAL A 1 79 ? -5.850 -5.023 9.322 1.00 94.75 79 VAL A C 1
ATOM 624 O O . VAL A 1 79 ? -6.414 -4.972 10.416 1.00 94.75 79 VAL A O 1
ATOM 627 N N . GLU A 1 80 ? -4.660 -5.606 9.186 1.00 94.81 80 GLU A N 1
ATOM 628 C CA . GLU A 1 80 ? -3.997 -6.291 10.305 1.00 94.81 80 GLU A CA 1
ATOM 629 C C . GLU A 1 80 ? -3.034 -5.383 11.086 1.00 94.81 80 GLU A C 1
ATOM 631 O O . GLU A 1 80 ? -2.752 -5.666 12.248 1.00 94.81 80 GLU A O 1
ATOM 636 N N . THR A 1 81 ? -2.580 -4.261 10.510 1.00 95.00 81 THR A N 1
ATOM 637 C CA . THR A 1 81 ? -1.630 -3.338 11.160 1.00 95.00 81 THR A CA 1
ATOM 638 C C . THR A 1 81 ? -2.367 -2.227 11.928 1.00 95.00 81 THR A C 1
ATOM 640 O O . THR A 1 81 ? -2.948 -1.341 11.298 1.00 95.00 81 THR A O 1
ATOM 643 N N . PRO A 1 82 ? -2.354 -2.208 13.280 1.00 93.31 82 PRO A N 1
ATOM 644 C CA . PRO A 1 82 ? -3.173 -1.280 14.068 1.00 93.31 82 PRO A CA 1
ATOM 645 C C . PRO A 1 82 ? -2.870 0.199 13.817 1.00 93.31 82 PRO A C 1
ATOM 647 O O . PRO A 1 82 ? -3.799 0.988 13.690 1.00 93.31 82 PRO A O 1
ATOM 650 N N . SER A 1 83 ? -1.594 0.564 13.681 1.00 94.19 83 SER A N 1
ATOM 651 C CA . SER A 1 83 ? -1.161 1.948 13.440 1.00 94.19 83 SER A CA 1
ATOM 652 C C . SER A 1 83 ? -1.561 2.491 12.070 1.00 94.19 83 SER A C 1
ATOM 654 O O . SER A 1 83 ? -1.631 3.699 11.881 1.00 94.19 83 SER A O 1
ATOM 656 N N . VAL A 1 84 ? -1.877 1.620 11.110 1.00 94.19 84 VAL A N 1
ATOM 657 C CA . VAL A 1 84 ? -2.399 2.026 9.798 1.00 94.19 84 VAL A CA 1
ATOM 658 C C . VAL A 1 84 ? -3.913 2.257 9.843 1.00 94.19 84 VAL A C 1
ATOM 660 O O . VAL A 1 84 ? -4.430 3.065 9.071 1.00 94.19 84 VAL A O 1
ATOM 663 N N . LYS A 1 85 ? -4.638 1.613 10.772 1.00 91.94 85 LYS A N 1
ATOM 664 C CA . LYS A 1 85 ? -6.107 1.704 10.858 1.00 91.94 85 LYS A CA 1
ATOM 665 C C . LYS A 1 85 ? -6.618 3.127 11.059 1.00 91.94 85 LYS A C 1
ATOM 667 O O . LYS A 1 85 ? -7.702 3.460 10.586 1.00 91.94 85 LYS A O 1
ATOM 672 N N . GLU A 1 86 ? -5.841 3.964 11.740 1.00 90.12 86 GLU A N 1
ATOM 673 C CA . GLU A 1 86 ? -6.168 5.374 11.980 1.00 90.12 86 GLU A CA 1
ATOM 674 C C . GLU A 1 86 ? -6.244 6.190 10.678 1.00 90.12 86 GLU A C 1
ATOM 676 O O . GLU A 1 86 ? -6.973 7.175 10.608 1.00 90.12 86 GLU A O 1
ATOM 681 N N . PHE A 1 87 ? -5.570 5.736 9.618 1.00 93.12 87 PHE A N 1
ATOM 682 C CA . PHE A 1 87 ? -5.513 6.408 8.319 1.00 93.12 87 PHE A CA 1
ATOM 683 C C . PHE A 1 87 ? -6.579 5.907 7.340 1.00 93.12 87 PHE A C 1
ATOM 685 O O . PHE A 1 87 ? -6.839 6.561 6.332 1.00 93.12 87 PHE A O 1
ATOM 692 N N . LEU A 1 88 ? -7.235 4.772 7.623 1.00 92.44 88 LEU A N 1
ATOM 693 C CA . LEU A 1 88 ? -8.233 4.173 6.724 1.00 92.44 88 LEU A CA 1
ATOM 694 C C . LEU A 1 88 ? -9.375 5.136 6.390 1.00 92.44 88 LEU A C 1
ATOM 696 O O . LEU A 1 88 ? -9.856 5.136 5.261 1.00 92.44 88 LEU A O 1
ATOM 700 N N . ALA A 1 89 ? -9.774 5.989 7.338 1.00 92.06 89 ALA A N 1
ATOM 701 C CA . ALA A 1 89 ? -10.845 6.961 7.131 1.00 92.06 89 ALA A CA 1
ATOM 702 C C . ALA A 1 89 ? -10.540 7.970 6.005 1.00 92.06 89 ALA A C 1
ATOM 704 O O . ALA A 1 89 ? -11.456 8.458 5.351 1.00 92.06 89 ALA A O 1
ATOM 705 N N . ASN A 1 90 ? -9.266 8.251 5.735 1.00 90.75 90 ASN A N 1
ATOM 706 C CA . ASN A 1 90 ? -8.850 9.185 4.687 1.00 90.75 90 ASN A CA 1
ATOM 707 C C . ASN A 1 90 ? -8.552 8.486 3.355 1.00 90.75 90 ASN A C 1
ATOM 709 O O . ASN A 1 90 ? -8.330 9.144 2.335 1.00 90.75 90 ASN A O 1
ATOM 713 N N . MET A 1 91 ? -8.503 7.153 3.347 1.00 92.12 91 MET A N 1
ATOM 714 C CA . MET A 1 91 ? -8.155 6.404 2.150 1.00 92.12 91 MET A CA 1
ATOM 715 C C . MET A 1 91 ? -9.332 6.348 1.178 1.00 92.12 91 MET A C 1
ATOM 717 O O . MET A 1 91 ? -10.483 6.175 1.586 1.00 92.12 91 MET A O 1
ATOM 721 N N . PRO A 1 92 ? -9.068 6.442 -0.135 1.00 90.25 92 PRO A N 1
ATOM 722 C CA . PRO A 1 92 ? -10.099 6.185 -1.117 1.00 90.25 92 PRO A CA 1
ATOM 723 C C . PRO A 1 92 ? -10.401 4.685 -1.180 1.00 90.25 92 PRO A C 1
ATOM 725 O O . PRO A 1 92 ? -9.504 3.858 -1.016 1.00 90.25 92 PRO A O 1
ATOM 728 N N . LEU A 1 93 ? -11.635 4.342 -1.543 1.00 92.19 93 LEU A N 1
ATOM 729 C CA . LEU A 1 93 ? -11.986 2.954 -1.835 1.00 92.19 93 LEU A CA 1
ATOM 730 C C . LEU A 1 93 ? -11.131 2.395 -2.981 1.00 92.19 93 LEU A C 1
ATOM 732 O O . LEU A 1 93 ? -10.740 3.109 -3.925 1.00 92.19 93 LEU A O 1
ATOM 736 N N . LEU A 1 94 ? -10.838 1.103 -2.862 1.00 93.75 94 LEU A N 1
ATOM 737 C CA . LEU A 1 94 ? -10.202 0.292 -3.888 1.00 93.75 94 LEU A CA 1
ATOM 738 C C . LEU A 1 94 ? -11.242 -0.135 -4.942 1.00 93.75 94 LEU A C 1
ATOM 740 O O . LEU A 1 94 ? -12.443 -0.020 -4.691 1.00 93.75 94 LEU A O 1
ATOM 744 N N . PRO A 1 95 ? -10.810 -0.598 -6.131 1.00 93.19 95 PRO A N 1
ATOM 745 C CA . PRO A 1 95 ? -11.716 -1.142 -7.142 1.00 93.19 95 PRO A CA 1
ATOM 746 C C . PRO A 1 95 ? -12.657 -2.218 -6.579 1.00 93.19 95 PRO A C 1
ATOM 748 O O . PRO A 1 95 ? -12.299 -2.924 -5.638 1.00 93.19 95 PRO A O 1
ATOM 751 N N . GLU A 1 96 ? -13.848 -2.333 -7.165 1.00 91.38 96 GLU A N 1
ATOM 752 C CA . GLU A 1 96 ? -14.816 -3.374 -6.812 1.00 91.38 96 GLU A CA 1
ATOM 753 C C . GLU A 1 96 ? -14.289 -4.740 -7.268 1.00 91.38 96 GLU A C 1
ATOM 755 O O . GLU A 1 96 ? -14.166 -4.993 -8.465 1.00 91.38 96 GLU A O 1
ATOM 760 N N . ASP A 1 97 ? -13.936 -5.582 -6.299 1.00 94.44 97 ASP A N 1
ATOM 761 C CA . ASP A 1 97 ? -13.479 -6.959 -6.476 1.00 94.44 97 ASP A CA 1
ATOM 762 C C . ASP A 1 97 ? -13.725 -7.730 -5.171 1.00 94.44 97 ASP A C 1
ATOM 764 O O . ASP A 1 97 ? -13.524 -7.181 -4.080 1.00 94.44 97 ASP A O 1
ATOM 768 N N . ASP A 1 98 ? -14.142 -8.994 -5.266 1.00 94.50 98 ASP A N 1
ATOM 769 C CA . ASP A 1 98 ? -14.441 -9.832 -4.098 1.00 94.50 98 ASP A CA 1
ATOM 770 C C . ASP A 1 98 ? -13.230 -9.984 -3.160 1.00 94.50 98 ASP A C 1
ATOM 772 O O . ASP A 1 98 ? -13.378 -9.941 -1.936 1.00 94.50 98 ASP A O 1
ATOM 776 N N . SER A 1 99 ? -12.015 -10.052 -3.713 1.00 95.19 99 SER A N 1
ATOM 777 C CA . SER A 1 99 ? -10.760 -10.186 -2.956 1.00 95.19 99 SER A CA 1
ATOM 778 C C . SER A 1 99 ? -10.440 -8.942 -2.124 1.00 95.19 99 SER A C 1
ATOM 780 O O . SER A 1 99 ? -9.706 -9.016 -1.140 1.00 95.19 99 SER A O 1
ATOM 782 N N . LEU A 1 100 ? -10.981 -7.783 -2.514 1.00 96.00 100 LEU A N 1
ATOM 783 C CA . LEU A 1 100 ? -10.752 -6.488 -1.867 1.00 96.00 100 LEU A CA 1
ATOM 784 C C . LEU A 1 100 ? -11.904 -6.078 -0.941 1.00 96.00 100 LEU A C 1
ATOM 786 O O . LEU A 1 100 ? -11.808 -5.051 -0.265 1.00 96.00 100 LEU A O 1
ATOM 790 N N . SER A 1 101 ? -12.976 -6.875 -0.881 1.00 95.00 101 SER A N 1
ATOM 791 C CA . SER A 1 101 ? -14.202 -6.564 -0.139 1.00 95.00 101 SER A CA 1
ATOM 792 C C . SER A 1 101 ? -13.935 -6.271 1.341 1.00 95.00 101 SER A C 1
ATOM 794 O O . SER A 1 101 ? -14.371 -5.244 1.856 1.00 95.00 101 SER A O 1
ATOM 796 N N . ILE A 1 102 ? -13.109 -7.092 2.000 1.00 95.50 102 ILE A N 1
ATOM 797 C CA . ILE A 1 102 ? -12.738 -6.906 3.414 1.00 95.50 102 ILE A CA 1
ATOM 798 C C . ILE A 1 102 ? -12.010 -5.571 3.631 1.00 95.50 102 ILE A C 1
ATOM 800 O O . ILE A 1 102 ? -12.255 -4.878 4.618 1.00 95.50 102 ILE A O 1
ATOM 804 N N . ILE A 1 103 ? -11.131 -5.184 2.702 1.00 95.69 103 ILE A N 1
ATOM 805 C CA . ILE A 1 103 ? -10.369 -3.933 2.791 1.00 95.69 103 ILE A CA 1
ATOM 806 C C . ILE A 1 103 ? -11.309 -2.736 2.610 1.00 95.69 103 ILE A C 1
ATOM 808 O O . ILE A 1 103 ? -11.271 -1.794 3.402 1.00 95.69 103 ILE A O 1
ATOM 812 N N . ASN A 1 104 ? -12.179 -2.779 1.597 1.00 95.81 104 ASN A N 1
ATOM 813 C CA . ASN A 1 104 ? -13.167 -1.728 1.352 1.00 95.81 104 ASN A CA 1
ATOM 814 C C . ASN A 1 104 ? -14.151 -1.593 2.521 1.00 95.81 104 ASN A C 1
ATOM 816 O O . ASN A 1 104 ? -14.463 -0.474 2.926 1.00 95.81 104 ASN A O 1
ATOM 820 N N . GLN A 1 105 ? -14.586 -2.709 3.108 1.00 95.50 105 GLN A N 1
ATOM 821 C CA . GLN A 1 105 ? -15.424 -2.705 4.301 1.00 95.50 105 GLN A CA 1
ATOM 822 C C . GLN A 1 105 ? -14.707 -2.028 5.478 1.00 95.50 105 GLN A C 1
ATOM 824 O O . GLN A 1 105 ? -15.276 -1.130 6.095 1.00 95.50 105 GLN A O 1
ATOM 829 N N . ALA A 1 106 ? -13.442 -2.374 5.737 1.00 95.00 1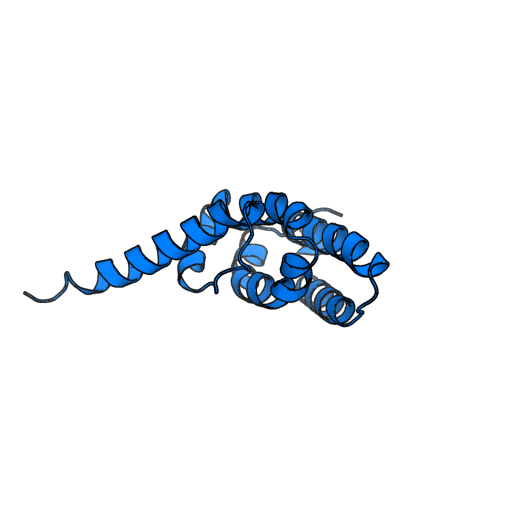06 ALA A N 1
ATOM 830 C CA . ALA A 1 106 ? -12.654 -1.737 6.790 1.00 95.00 106 ALA A CA 1
ATOM 831 C C . ALA A 1 106 ? -12.512 -0.217 6.572 1.00 95.00 106 ALA A C 1
ATOM 833 O O . ALA A 1 106 ? -12.664 0.558 7.515 1.00 95.00 106 ALA A O 1
ATOM 834 N N . ILE A 1 107 ? -12.282 0.230 5.333 1.00 94.75 107 ILE A N 1
ATOM 835 C CA . ILE A 1 107 ? -12.233 1.661 4.993 1.00 94.75 107 ILE A CA 1
ATOM 836 C C . ILE A 1 107 ? -13.575 2.342 5.308 1.00 94.75 107 ILE A C 1
ATOM 838 O O . ILE A 1 107 ? -13.599 3.357 6.008 1.00 94.75 107 ILE A O 1
ATOM 842 N N . LEU A 1 108 ? -14.694 1.771 4.853 1.00 94.56 108 LEU A N 1
ATOM 843 C CA . LEU A 1 108 ? -16.036 2.322 5.080 1.00 94.56 108 LEU A CA 1
ATOM 844 C C . LEU A 1 108 ? -16.402 2.392 6.566 1.00 94.56 108 LEU A C 1
ATOM 846 O O . LEU A 1 108 ? -16.895 3.418 7.032 1.00 94.56 108 LEU A O 1
ATOM 850 N N . GLU A 1 109 ? -16.137 1.330 7.328 1.00 94.00 109 GLU A N 1
ATOM 851 C CA . GLU A 1 109 ? -16.403 1.298 8.769 1.00 94.00 109 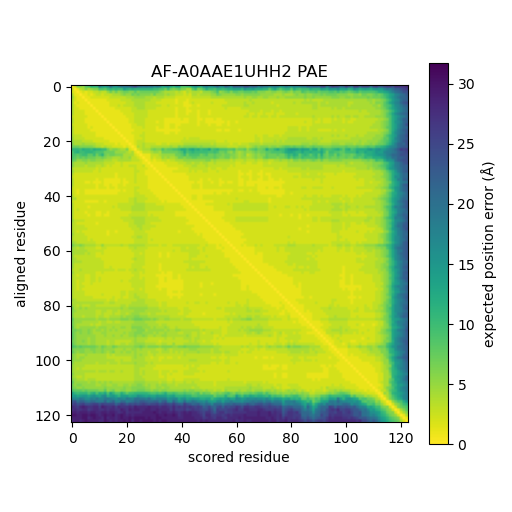GLU A CA 1
ATOM 852 C C . GLU A 1 109 ? -15.655 2.413 9.509 1.00 94.00 109 GLU A C 1
ATOM 854 O O . GLU A 1 109 ? -16.201 3.034 10.423 1.00 94.00 109 GLU A O 1
ATOM 859 N N . HIS A 1 110 ? -14.414 2.699 9.109 1.00 93.25 110 HIS A N 1
ATOM 860 C CA . HIS A 1 110 ? -13.622 3.778 9.694 1.00 93.25 110 HIS A CA 1
ATOM 861 C C . HIS A 1 110 ? -14.113 5.167 9.262 1.00 93.25 110 HIS A C 1
ATOM 863 O O . HIS A 1 110 ? -14.191 6.063 10.102 1.00 93.25 110 HIS A O 1
ATOM 869 N N . GLN A 1 111 ? -14.524 5.343 8.003 1.00 91.69 111 GLN A N 1
ATOM 870 C CA . GLN A 1 111 ? -15.137 6.592 7.531 1.00 91.69 111 GLN A CA 1
ATOM 871 C C . GLN A 1 111 ? -16.430 6.922 8.290 1.00 91.69 111 GLN A C 1
ATOM 873 O O . GLN A 1 111 ? -16.623 8.054 8.732 1.00 91.69 111 GLN A O 1
ATOM 878 N N . LEU A 1 112 ? -17.295 5.927 8.510 1.00 89.62 112 LEU A N 1
ATOM 879 C CA . LEU A 1 112 ? -18.553 6.107 9.240 1.00 89.62 112 LEU A CA 1
ATOM 880 C C . LEU A 1 112 ? -18.332 6.472 10.715 1.00 89.62 112 LEU A C 1
ATOM 882 O O . LEU A 1 112 ? -19.046 7.323 11.246 1.00 89.62 112 LEU A O 1
ATOM 886 N N . LYS A 1 113 ? -17.328 5.878 11.373 1.00 86.06 113 LYS A N 1
ATOM 887 C CA . LYS A 1 113 ? -16.981 6.199 12.771 1.00 86.06 113 LYS A CA 1
ATOM 888 C C . LYS A 1 113 ? -16.538 7.653 12.943 1.00 86.06 113 LYS A C 1
ATOM 890 O O . LYS A 1 113 ? -16.928 8.288 13.919 1.00 86.06 113 LYS A O 1
ATOM 895 N N . VAL A 1 114 ? -15.775 8.198 11.993 1.00 78.00 114 VAL A N 1
ATOM 896 C CA . VAL A 1 114 ? -15.346 9.610 12.024 1.00 78.00 114 VAL A CA 1
ATOM 897 C C . VAL A 1 114 ? -16.539 10.560 11.862 1.00 78.00 114 VAL A C 1
ATOM 899 O O . VAL A 1 114 ? -16.633 11.566 12.567 1.00 78.00 114 VAL A O 1
ATOM 902 N N . VAL A 1 115 ? -17.490 10.219 10.988 1.00 67.81 115 VAL A N 1
ATOM 903 C CA . VAL A 1 115 ? -18.709 11.019 10.781 1.00 67.81 115 VAL A CA 1
ATOM 904 C C . VAL A 1 115 ? -19.637 10.961 12.004 1.00 67.81 115 VAL A C 1
ATOM 906 O O . VAL A 1 115 ? -20.165 11.993 12.410 1.00 67.81 115 VAL A O 1
ATOM 909 N N . GLY A 1 116 ? -19.789 9.793 12.638 1.00 59.22 116 GLY A N 1
ATOM 910 C CA . GLY A 1 116 ? -20.613 9.623 13.843 1.00 59.22 116 GLY A CA 1
ATOM 911 C C . GLY A 1 116 ? -20.030 10.251 15.117 1.00 59.22 116 GLY A C 1
ATOM 912 O O . GLY A 1 116 ? -20.784 10.647 15.999 1.00 59.22 116 GLY A O 1
ATOM 913 N N . GLY A 1 117 ? -18.703 10.398 15.208 1.00 53.97 117 GLY A N 1
ATOM 914 C CA . GLY A 1 117 ? -18.031 11.038 16.348 1.00 53.97 117 GLY A CA 1
ATOM 915 C C . GLY A 1 117 ? -18.089 12.571 16.353 1.00 53.97 117 GLY A C 1
ATOM 916 O O . GLY A 1 117 ? -17.715 13.194 17.343 1.00 53.97 117 GLY A O 1
ATOM 917 N N . SER A 1 118 ? -18.568 13.197 15.273 1.00 49.41 118 SER A N 1
ATOM 918 C CA . SER A 1 118 ? -18.639 14.662 15.153 1.00 49.41 118 SER A CA 1
ATOM 919 C C . SER A 1 118 ? -19.944 15.274 15.698 1.00 49.41 118 SER A C 1
ATOM 921 O O . SER A 1 118 ? -20.117 16.488 15.618 1.00 49.41 118 SER A O 1
ATOM 923 N N . THR A 1 119 ? -20.865 14.474 16.254 1.00 46.59 119 THR A N 1
ATOM 924 C CA . THR A 1 119 ? -22.187 14.943 16.729 1.00 46.59 119 THR A CA 1
ATOM 925 C C . THR A 1 119 ? -22.397 14.953 18.250 1.00 46.59 119 THR A C 1
ATOM 927 O O . THR A 1 119 ? -23.451 15.397 18.693 1.00 46.59 119 THR A O 1
ATOM 930 N N . GLU A 1 120 ? -21.423 14.558 19.076 1.00 44.09 120 GLU A N 1
ATOM 931 C CA . GLU A 1 120 ? -21.562 14.538 20.551 1.00 44.09 120 GLU A CA 1
ATOM 932 C C . GLU A 1 120 ? -20.781 15.666 21.252 1.00 44.09 120 GLU A C 1
ATOM 934 O O . GLU A 1 120 ? -20.035 15.447 22.203 1.00 44.09 120 GLU A O 1
ATOM 939 N N . GLY A 1 121 ? -20.941 16.903 20.771 1.00 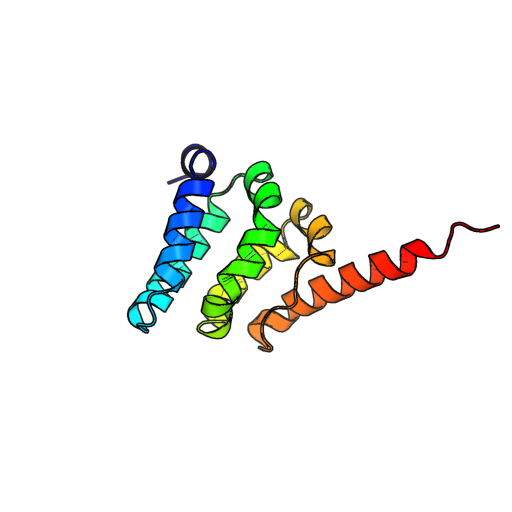44.22 121 GLY A N 1
ATOM 940 C CA . GLY A 1 121 ? -20.221 18.067 21.299 1.00 44.22 121 GLY A CA 1
ATOM 941 C C . GLY A 1 121 ? -20.999 19.378 21.263 1.00 44.22 121 GLY A C 1
ATOM 942 O O . GLY A 1 121 ? -20.396 20.423 21.053 1.00 44.22 121 GLY A O 1
ATOM 943 N N . VAL A 1 122 ? -22.323 19.341 21.427 1.00 47.06 122 VAL A N 1
ATOM 944 C CA . VAL A 1 122 ? -23.128 20.524 21.773 1.00 47.06 122 VAL A CA 1
ATOM 945 C C . VAL A 1 122 ? -24.257 20.073 22.694 1.00 47.06 122 VAL A C 1
ATOM 947 O O . VAL A 1 122 ? -25.271 19.617 22.183 1.00 47.06 122 VAL A O 1
ATOM 950 N N . VAL A 1 123 ? -24.056 20.164 24.012 1.00 38.12 123 VAL A N 1
ATOM 951 C CA . VAL A 1 123 ? -24.974 20.725 25.033 1.00 38.12 123 VAL A CA 1
ATOM 952 C C . VAL A 1 123 ? -24.170 20.921 26.315 1.00 38.12 123 VAL A C 1
ATOM 954 O O . VAL A 1 123 ? -23.541 19.941 26.769 1.00 38.12 123 VAL A O 1
#

Sequence (123 aa):
MGKRYISPVSRKILASLKTALKLKDEEFYDIGCHAWTNFLYNLDESTLVGLIEEVVAVMKPLVKKRPEEMAPVLTSVLVETPSVKEFLANMPLLPEDDSLSIINQAILEHQLKVVGGSTEGVV

Mean predicted aligned error: 5.29 Å

InterPro domains:
  IPR012993 UME domain [PF08064] (3-61)

Radius of gyration: 15.5 Å; Cα contacts (8 Å, |Δi|>4): 112; chains: 1; bounding box: 43×32×46 Å

Nearest PDB structures (foldseek):
  1u6g-assembly1_C  TM=5.447E-01  e=6.470E-01  Homo sapiens
  8fl4-assembly1_NU  TM=4.752E-01  e=7.156E-01  Homo sapiens
  7kzt-assembly1_V  TM=3.770E-01  e=8.752E-01  Homo sapiens
  7n6g-assembly1_1N  TM=5.564E-01  e=9.811E+00  Chlamydomonas reinhardtii
  6bcu-assembly1_B  TM=4.464E-01  e=9.330E+00  Homo sapiens

Solvent-accessible surface area (backbone atoms only — not comparable to full-atom values): 7140 Å² total; per-residue (Å²): 127,58,34,92,66,40,39,87,44,38,71,61,51,52,55,48,53,60,54,53,67,72,56,86,52,73,77,54,49,60,55,42,51,52,52,52,46,52,51,61,75,19,38,40,68,72,56,38,55,77,39,45,64,61,49,58,68,66,43,46,72,55,41,68,73,40,41,71,77,40,26,63,55,49,39,48,50,52,72,67,31,72,81,36,46,78,52,30,47,79,45,77,80,67,71,95,46,84,66,40,43,68,53,43,48,53,27,51,56,39,35,52,51,58,62,64,65,73,71,85,81,84,134

Foldseek 3Di:
DAQVPLLVCVVVLLVVLLVLLVDPDPVSLVVSLVSLLVSQRRHDPVSCLVCVQVSLVSCQSSCVVCVPSNLVSLCCSCVVDPSNLQCLLVHDAHDDDPSCVVVNVSSVVSVVVVVVVVPPPDD

Secondary structure (DSSP, 8-state):
--HHHHGGGHHHHHHHHHHHTT---HHHHHHHHHHHHHHHHTS-HHHHHTTHHHHHHHHHHHHHH-HHHHHHHHIIIIII-HHHHTTGGGSPPPPS-GGGHHHHHHHHHHHHHHHHTTSS---

Organism: NCBI:txid1843537

=== Feature glossary ===
A reading guide for the features in this record.

Start from the sequence.

  · Sequence gives the chain of amino acids in standard one-letter code (A=alanine, C=cysteine, …, Y=tyrosine), read N→C. It is the only feature that is directly encoded by the gene; all structural features are derived from the folded form of this sequence.

Fold it, and you get atomic coordinates and the backbone conformation that goes with them.

  · Structure coordinates are given as an mmCIF _atom_site loop: one row per atom with element, residue name, chain id, sequence number, and x/y/z position in Å. Only the four main-chain atoms per residue are included here; side chains are omitted to keep the record compact.

  · Backbone dihedral angles. Every residue except chain termini has a φ (preceding-C → N → Cα → C) and a ψ (N → Cα → C → next-N). They are reported in degrees following the IUPAC sign convention. Secondary structure is essentially a statement about which (φ, ψ) basin each residue occupies.

  · Eight-state secondary structure (DSSP): H is the canonical α-helix, G the tighter 3₁₀-helix, I the wider π-helix; E/B are β-structure, T and S are turns and bends, and '-' is everything else. DSSP derives these from the pattern of main-chain N–H···O=C hydrogen bonds, not from the sequence.

  · SS3 is a coarse helix/strand/coil call (letters a/b/c) made by the P-SEA algorithm from inter-Cα distances and dihedrals. It is less detailed than DSSP but needs only Cα positions.

Summarize the fold with a handful of shape descriptors and a per-residue structural alphabet.

  · Radius of gyration (Rg) is the root-mean-square distance of Cα atoms from their centroid — a single number for overall size and compactness. A globular domain of N residues has Rg ≈ 2.2·N^0.38 Å; an extended or disordered chain has a much larger Rg. The Cα contact count is the number of residue pairs whose Cα atoms are within 8 Å and are more than four positions apart in sequence — a standard proxy for tertiary packing density. The bounding box is the smallest axis-aligned box enclosing all Cα atoms.

  · 3Di is Foldseek's structural alphabet. Each residue is assigned one of twenty discrete states based on how its Cα sits relative to its spatial (not sequential) neighbors. Aligning 3Di strings finds structural homologs roughly as well as full 3D superposition, but orders of magnitude faster.

  · Solvent-accessible surface area (SASA) is the area in Å² traced out by the centre of a 1.4 Å probe sphere (a water molecule) rolled over the protein's van der Waals surface (Shrake–Rupley / Lee–Richards construction). Buried residues have near-zero SASA; fully exposed residues can exceed 200 Å². The total SASA scales roughly with the number of surface residues.

Ask how reliable the model is.

  · For AlphaFold models, the B-factor field carries pLDDT — the model's own estimate of local accuracy on a 0–100 scale. Regions with pLDDT<50 should be treated as essentially unmodeled; they often correspond to intrinsically disordered segments.

  · For experimental (PDB) structures, the B-factor (temperature factor) quantifies the positional spread of each atom in the crystal — a combination of thermal vibration and static disorder — in units of Å². High B-factors mark flexible loops or poorly resolved regions; low B-factors mark the rigid, well-ordered core.

  · Predicted Aligned Error (PAE) is an AlphaFold confidence matrix: entry (i, j) is the expected error in the position of residue j, in ångströms, when the prediction is superimposed on the true structure at residue i. Low PAE within a block of residues means that block is internally rigid and well-predicted; high PAE between two blocks means their relative placement is uncertain even if each block individually is confident.

Place it in context: what it resembles, what it is annotated as, and how it looks.

  · Structural nearest neighbors (via Foldseek easy-search vs the PDB). Reported per hit: target PDB id, E-value, and alignment TM-score. A TM-score above ~0.5 is the conventional threshold for 'same fold'.

  · Functional annotations link the protein to curated databases. InterPro entries identify conserved domains and families by matching the sequence against member-database signatures (Pfam, PROSITE, CDD, …). Gene Ontology (GO) terms describe molecular function, biological process, and cellular component in a controlled vocabulary. CATH places the structure in a hierarchical fold classification (Class/Architecture/Topology/Homologous-superfamily). The organism is the source species.

  · The contact map is a binary N×N matrix image: pixel (i, j) is dark where Cα_i and Cα_j are within 8 Å and |i−j|>4. Because the |i−j|>4 filter removes local helical contacts, off-diagonal stripes parallel to the main diagonal indicate parallel β-sheets; stripes perpendicular to it indicate antiparallel β-sheets. The Ramachandran plot scatters every residue's (φ, ψ) pair against the sterically allowed regions. The PAE heatmap renders the predicted-aligned-error matrix.

  · Six rendered views show the 3D structure from the faces of a cube — i.e. along ±x, ±y, ±z. Rendering representation is drawn randomly per protein from cartoon (secondary-structure ribbons), sticks (backbone bonds), or molecular surface; coloring is either N→C rainbow (blue at the N-terminus through red at the C-terminus) or one color per chain.